Protein AF-A0A9D7RFC7-F1 (afdb_monomer_lite)

Sequence (145 aa):
MIRSALTAFEGEVDFHYKKGAYKTPEAFMQLVIKRFERTCCVIINNDTIRLINPRVVLGHETTVVAELAKVPQTIKSYYIRNAFFEDMPSNQCELILTAKGLPQKQFILNNTNNQEVRLRVKMQNGLKKRAVLLLSKTFCGEQFL

Foldseek 3Di:
DEKDFPVLLVVLLCVVCNPPNDDDPVSSFVSLVVLQQVFKWKAFPNRTWDFPDWGWDDDRMIDTDTDTPPDDQDTFKIKIAGCSNQVQPPKWWWKWKDKVPDDIDIDTQYVVNNRMDIDGDDDPDDDRIDIDIDTYDICRDPPPD

Radius of gyr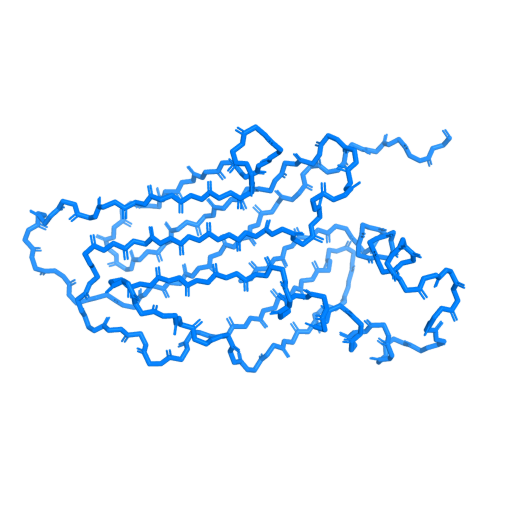ation: 15.89 Å; chains: 1; bounding box: 42×27×44 Å

pLDDT: mean 81.98, std 19.22, range [33.56, 98.0]

Secondary structure (DSSP, 8-state):
-EEEEHHHHHHHHHHHH-TTS-SSHHHHHHHHHHHHHHHEEEEETTEEPPEEEEEEE-SSEEEEEEEETT--SS--EEEEEE-TTTTSTT--EEEEEEETTS--EEEEESGGGTTEEEEE---SS-----EEEEEEEE---S---

Structure (mmCIF, N/CA/C/O backbone):
data_AF-A0A9D7RFC7-F1
#
_entry.id   AF-A0A9D7RFC7-F1
#
loop_
_atom_site.group_PDB
_atom_site.id
_atom_site.type_symbol
_atom_site.label_atom_id
_atom_site.label_alt_id
_atom_site.label_comp_id
_atom_site.label_asym_id
_atom_site.label_entity_id
_atom_site.label_seq_id
_atom_site.pdbx_PDB_ins_code
_atom_site.Cartn_x
_atom_site.Cartn_y
_atom_site.Cartn_z
_atom_site.occupancy
_atom_site.B_iso_or_equiv
_atom_site.auth_seq_id
_atom_site.auth_comp_id
_atom_site.auth_asym_id
_atom_site.auth_atom_id
_atom_site.pdbx_PDB_model_num
ATOM 1 N N . MET A 1 1 ? -5.939 3.220 -0.750 1.00 82.50 1 MET A N 1
ATOM 2 C CA . MET A 1 1 ? -5.333 3.979 -1.874 1.00 82.50 1 MET A CA 1
ATOM 3 C C . MET A 1 1 ? -3.904 4.330 -1.490 1.00 82.50 1 MET A C 1
ATOM 5 O O . MET A 1 1 ? -3.737 4.498 -0.299 1.00 82.50 1 MET A O 1
ATOM 9 N N . ILE A 1 2 ? -2.939 4.402 -2.413 1.00 88.88 2 ILE A N 1
ATOM 10 C CA . ILE A 1 2 ? -1.595 5.013 -2.286 1.00 88.88 2 ILE A CA 1
ATOM 11 C C . ILE A 1 2 ? -1.443 5.978 -3.462 1.00 88.88 2 ILE A C 1
ATOM 13 O O . ILE A 1 2 ? -1.889 5.633 -4.555 1.00 88.88 2 ILE A O 1
ATOM 17 N N . ARG A 1 3 ? -0.844 7.158 -3.259 1.00 90.94 3 ARG A N 1
ATOM 18 C CA . ARG A 1 3 ? -0.673 8.198 -4.293 1.00 90.94 3 ARG A CA 1
ATOM 19 C C . ARG A 1 3 ? 0.725 8.798 -4.239 1.00 90.94 3 ARG A C 1
ATOM 21 O O . ARG A 1 3 ? 1.169 9.156 -3.147 1.00 90.94 3 ARG A O 1
ATOM 28 N N . SER A 1 4 ? 1.371 8.930 -5.394 1.00 90.94 4 SER A N 1
ATOM 29 C CA . SER A 1 4 ? 2.670 9.595 -5.557 1.00 90.94 4 SER A CA 1
ATOM 30 C C . SER A 1 4 ? 2.916 9.958 -7.029 1.00 90.94 4 SER A C 1
ATOM 32 O O . SER A 1 4 ? 2.120 9.598 -7.898 1.00 90.94 4 SER A O 1
ATOM 34 N N . ALA A 1 5 ? 4.018 10.646 -7.324 1.00 92.12 5 ALA A N 1
ATOM 35 C CA . ALA A 1 5 ? 4.485 10.855 -8.694 1.00 92.12 5 ALA A CA 1
ATOM 36 C C . ALA A 1 5 ? 4.771 9.513 -9.393 1.00 92.12 5 ALA A C 1
ATOM 38 O O . ALA A 1 5 ? 5.205 8.557 -8.746 1.00 92.12 5 ALA A O 1
ATOM 39 N N . LEU A 1 6 ? 4.565 9.442 -10.714 1.00 93.12 6 LEU A N 1
ATOM 40 C CA . LEU A 1 6 ? 4.888 8.241 -11.501 1.00 93.12 6 LEU A CA 1
ATOM 41 C C . LEU A 1 6 ? 6.356 7.821 -11.324 1.00 93.12 6 LEU A C 1
ATOM 43 O O . LEU A 1 6 ? 6.625 6.651 -11.070 1.00 93.12 6 LEU A O 1
ATOM 47 N N . THR A 1 7 ? 7.276 8.787 -11.340 1.00 92.06 7 THR A N 1
ATOM 48 C CA . THR A 1 7 ? 8.722 8.568 -11.169 1.00 92.06 7 THR A CA 1
ATOM 49 C C . THR A 1 7 ? 9.083 7.911 -9.839 1.00 92.06 7 THR A C 1
ATOM 51 O O . THR A 1 7 ? 10.039 7.145 -9.773 1.00 92.06 7 THR A O 1
ATOM 54 N N . ALA A 1 8 ? 8.303 8.146 -8.779 1.00 92.00 8 ALA A N 1
ATOM 55 C CA . ALA A 1 8 ? 8.484 7.437 -7.519 1.00 92.00 8 ALA A CA 1
ATOM 56 C C . ALA A 1 8 ? 8.133 5.947 -7.687 1.00 92.00 8 ALA A C 1
ATOM 58 O O . ALA A 1 8 ? 8.913 5.074 -7.320 1.00 92.00 8 ALA A O 1
ATOM 59 N N . PHE A 1 9 ? 6.991 5.624 -8.299 1.00 93.69 9 PHE A N 1
ATOM 60 C CA . PHE A 1 9 ? 6.652 4.224 -8.575 1.00 93.69 9 PHE A CA 1
ATOM 61 C C . PHE A 1 9 ? 7.668 3.553 -9.510 1.00 93.69 9 PHE A C 1
ATOM 63 O O . PHE A 1 9 ? 8.012 2.396 -9.284 1.00 93.69 9 PHE A O 1
ATOM 70 N N . GLU A 1 10 ? 8.172 4.262 -10.521 1.00 93.69 10 GLU A N 1
ATOM 71 C CA . GLU A 1 10 ? 9.242 3.775 -11.403 1.00 93.69 10 GLU A CA 1
ATOM 72 C C . GLU A 1 10 ? 10.529 3.495 -10.626 1.00 93.69 10 GLU A C 1
ATOM 74 O O . GLU A 1 10 ? 11.066 2.397 -10.744 1.00 93.69 10 GLU A O 1
ATOM 79 N N . GLY A 1 11 ? 10.977 4.427 -9.780 1.00 92.88 11 GLY A N 1
ATOM 80 C CA . GLY A 1 11 ? 12.168 4.254 -8.946 1.00 92.88 11 GLY A CA 1
ATOM 81 C C . GLY A 1 11 ? 12.054 3.075 -7.979 1.00 92.88 11 GLY A C 1
ATOM 82 O O . GLY A 1 11 ? 12.982 2.277 -7.872 1.00 92.88 11 GLY A O 1
ATOM 83 N N . GLU A 1 12 ? 10.897 2.910 -7.334 1.00 93.25 12 GLU A N 1
ATOM 84 C CA . GLU A 1 12 ? 10.610 1.767 -6.457 1.00 93.25 12 GLU A CA 1
ATOM 85 C C . GLU A 1 12 ? 10.650 0.438 -7.232 1.00 93.25 12 GLU A C 1
ATOM 87 O O . GLU A 1 12 ? 11.259 -0.545 -6.798 1.00 93.25 12 GLU A O 1
ATOM 92 N N . VAL A 1 13 ? 10.015 0.392 -8.408 1.00 95.56 13 VAL A N 1
ATOM 93 C CA . VAL A 1 13 ? 9.998 -0.810 -9.249 1.00 95.56 13 VAL A CA 1
ATOM 94 C C . VAL A 1 13 ? 11.399 -1.131 -9.770 1.00 95.56 13 VAL A C 1
ATOM 96 O O . VAL A 1 13 ? 11.819 -2.285 -9.693 1.00 95.56 13 VAL A O 1
ATOM 99 N N . ASP A 1 14 ? 12.145 -0.141 -10.251 1.00 94.88 14 ASP A N 1
ATOM 100 C CA . ASP A 1 14 ? 13.508 -0.322 -10.749 1.00 94.88 14 ASP A CA 1
ATOM 101 C C . ASP A 1 14 ? 14.464 -0.772 -9.638 1.00 94.88 14 ASP A C 1
ATOM 103 O O . ASP A 1 14 ? 15.320 -1.626 -9.882 1.00 94.88 14 ASP A O 1
ATOM 107 N N . PHE A 1 15 ? 14.293 -0.264 -8.414 1.00 94.00 15 PHE A N 1
ATOM 108 C CA . PHE A 1 15 ? 15.094 -0.665 -7.259 1.00 94.00 15 PHE A CA 1
ATOM 109 C C . PHE A 1 15 ? 14.862 -2.138 -6.887 1.00 94.00 15 PHE A C 1
ATOM 111 O O . PHE A 1 15 ? 15.821 -2.895 -6.723 1.00 94.00 15 PHE A O 1
ATOM 118 N N . HIS A 1 16 ? 13.606 -2.594 -6.827 1.00 94.81 16 HIS A N 1
ATOM 119 C CA . HIS A 1 16 ? 13.293 -3.965 -6.395 1.00 94.81 16 HIS A CA 1
ATOM 120 C C . HIS A 1 16 ? 13.312 -5.022 -7.499 1.00 94.81 16 HIS A C 1
ATOM 122 O O . HIS A 1 16 ? 13.539 -6.201 -7.214 1.00 94.81 16 HIS A O 1
ATOM 128 N N . TYR A 1 17 ? 13.044 -4.637 -8.745 1.00 95.06 17 TYR A N 1
ATOM 129 C CA . TYR A 1 17 ? 12.917 -5.570 -9.867 1.00 95.06 17 TYR A CA 1
ATOM 130 C C . TYR A 1 17 ? 14.023 -5.422 -10.915 1.00 95.06 17 TYR A C 1
ATOM 132 O O . TYR A 1 17 ? 14.101 -6.267 -11.807 1.00 95.06 17 TYR A O 1
ATOM 140 N N . LYS A 1 18 ? 14.937 -4.458 -10.729 1.00 92.12 18 LYS A N 1
ATOM 141 C CA . LYS A 1 18 ? 16.001 -4.026 -11.651 1.00 92.12 18 LYS A CA 1
ATOM 142 C C . LYS A 1 18 ? 15.470 -3.180 -12.806 1.00 92.12 18 LYS A C 1
ATOM 144 O O . LYS A 1 18 ? 14.403 -3.435 -13.361 1.00 92.12 18 LYS A O 1
ATOM 149 N N . LYS A 1 19 ? 16.284 -2.211 -13.224 1.00 88.81 19 LYS A N 1
ATOM 150 C CA . LYS A 1 19 ? 16.005 -1.360 -14.383 1.00 88.81 19 LYS A CA 1
ATOM 151 C C . LYS A 1 19 ? 15.737 -2.207 -15.633 1.00 88.81 19 LYS A C 1
ATOM 153 O O . LYS A 1 19 ? 16.520 -3.097 -15.965 1.00 88.81 19 LYS A O 1
ATOM 158 N N . GLY A 1 20 ? 14.633 -1.920 -16.323 1.00 89.44 20 GLY A N 1
ATOM 159 C CA . GLY A 1 20 ? 14.201 -2.657 -17.519 1.00 89.44 20 GLY A CA 1
ATOM 160 C C . GLY A 1 20 ? 13.367 -3.917 -17.247 1.00 89.44 20 GLY A C 1
ATOM 161 O O . GLY A 1 20 ? 13.110 -4.684 -18.175 1.00 89.44 20 GLY A O 1
ATOM 162 N N . ALA A 1 21 ? 12.913 -4.135 -16.006 1.00 91.94 21 ALA A N 1
ATOM 163 C CA . ALA A 1 21 ? 12.020 -5.240 -15.635 1.00 91.94 21 ALA A CA 1
ATOM 164 C C . ALA A 1 21 ? 10.628 -5.196 -16.291 1.00 91.94 21 ALA A C 1
ATOM 166 O O . ALA A 1 21 ? 9.902 -6.190 -16.270 1.00 91.94 21 ALA A O 1
ATOM 167 N N . TYR A 1 22 ? 10.251 -4.064 -16.880 1.00 95.75 22 TYR A N 1
ATOM 168 C CA . TYR A 1 22 ? 9.008 -3.879 -17.617 1.00 95.75 22 TYR A CA 1
ATOM 169 C C . TYR A 1 22 ? 9.288 -3.187 -18.954 1.00 95.75 22 TYR A C 1
ATOM 171 O O . TYR A 1 22 ? 10.226 -2.406 -19.090 1.00 95.75 22 TYR A O 1
ATOM 179 N N . LYS A 1 23 ? 8.469 -3.506 -19.959 1.00 94.44 23 LYS A N 1
ATOM 180 C CA . LYS A 1 23 ? 8.540 -2.919 -21.311 1.00 94.44 23 LYS A CA 1
ATOM 181 C C . LYS A 1 23 ? 7.232 -2.272 -21.751 1.00 94.44 23 LYS A C 1
ATOM 183 O O . LYS A 1 23 ? 7.210 -1.562 -22.749 1.00 94.44 23 LYS A O 1
ATOM 188 N N . THR A 1 24 ? 6.148 -2.545 -21.030 1.00 96.56 24 THR A N 1
ATOM 189 C CA . THR A 1 24 ? 4.822 -1.998 -21.302 1.00 96.56 24 THR A CA 1
ATOM 190 C C . THR A 1 24 ? 4.211 -1.458 -20.009 1.00 96.56 24 THR A C 1
ATOM 192 O O . THR A 1 24 ? 4.594 -1.913 -18.920 1.00 96.56 24 THR A O 1
ATOM 195 N N . PRO A 1 25 ? 3.252 -0.520 -20.100 1.00 95.56 25 PRO A N 1
ATOM 196 C CA . PRO A 1 25 ? 2.524 -0.016 -18.939 1.00 95.56 25 PRO A CA 1
ATOM 197 C C . PRO A 1 25 ? 1.852 -1.127 -18.122 1.00 95.56 25 PRO A C 1
ATOM 199 O O . PRO A 1 25 ? 1.853 -1.088 -16.896 1.00 95.56 25 PRO A O 1
ATOM 202 N N . GLU A 1 26 ? 1.325 -2.162 -18.774 1.00 97.12 26 GLU A N 1
ATOM 203 C CA . GLU A 1 26 ? 0.654 -3.284 -18.111 1.00 97.12 26 GLU A CA 1
ATOM 204 C C . GLU A 1 26 ? 1.632 -4.079 -17.249 1.00 97.12 26 GLU A C 1
ATOM 206 O O . GLU A 1 26 ? 1.325 -4.386 -16.097 1.00 97.12 26 GLU A O 1
ATOM 211 N N . ALA A 1 27 ? 2.831 -4.359 -17.769 1.00 97.31 27 ALA A N 1
ATOM 212 C CA . ALA A 1 27 ? 3.876 -5.042 -17.014 1.00 97.31 27 ALA A CA 1
ATOM 213 C C . ALA A 1 27 ? 4.308 -4.222 -15.786 1.00 97.31 27 ALA A C 1
ATOM 215 O O . ALA A 1 27 ? 4.448 -4.777 -14.695 1.00 97.31 27 ALA A O 1
ATOM 216 N N . PHE A 1 28 ? 4.445 -2.902 -15.9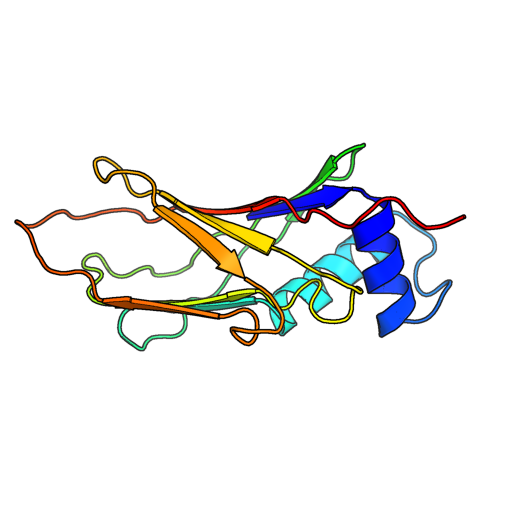38 1.00 97.44 28 PHE A N 1
ATOM 217 C CA . PHE A 1 28 ? 4.727 -1.993 -14.826 1.00 97.44 28 PHE A CA 1
ATOM 218 C C . PHE A 1 28 ? 3.631 -2.043 -13.753 1.00 97.44 28 PHE A C 1
ATOM 220 O O . PHE A 1 28 ? 3.924 -2.262 -12.576 1.00 97.44 28 PHE A O 1
ATOM 227 N N . MET A 1 29 ? 2.359 -1.932 -14.152 1.00 97.81 29 MET A N 1
ATOM 228 C CA . MET A 1 29 ? 1.224 -1.990 -13.225 1.00 97.81 29 MET A CA 1
ATOM 229 C C . MET A 1 29 ? 1.186 -3.305 -12.434 1.00 97.81 29 MET A C 1
ATOM 231 O O . MET A 1 29 ? 0.896 -3.288 -11.238 1.00 97.81 29 MET A O 1
ATOM 235 N N . GLN A 1 30 ? 1.530 -4.437 -13.057 1.00 97.88 30 GLN A N 1
ATOM 236 C CA . GLN A 1 30 ? 1.613 -5.727 -12.362 1.00 97.88 30 GLN A CA 1
ATOM 237 C C . GLN A 1 30 ? 2.730 -5.759 -11.309 1.00 97.88 30 GLN A C 1
ATOM 239 O O . GLN A 1 30 ? 2.529 -6.293 -10.218 1.00 97.88 30 GLN A O 1
ATOM 244 N N . LEU A 1 31 ? 3.894 -5.162 -11.587 1.00 98.00 31 LEU A N 1
ATOM 245 C CA . LEU A 1 31 ? 4.993 -5.065 -10.616 1.00 98.00 31 LEU A CA 1
ATOM 246 C C . LEU A 1 31 ? 4.638 -4.152 -9.437 1.00 98.00 31 LEU A C 1
ATOM 248 O O . LEU A 1 31 ? 4.930 -4.495 -8.287 1.00 98.00 31 LEU A O 1
ATOM 252 N N . VAL A 1 32 ? 3.950 -3.041 -9.712 1.00 97.31 32 VAL A N 1
ATOM 253 C CA . VAL A 1 32 ? 3.405 -2.143 -8.686 1.00 97.31 32 VAL A CA 1
ATOM 254 C C . VAL A 1 32 ? 2.405 -2.888 -7.800 1.00 97.31 32 VAL A C 1
ATOM 256 O O . VAL A 1 32 ? 2.553 -2.875 -6.580 1.00 97.31 32 VAL A O 1
ATOM 259 N N . ILE A 1 33 ? 1.431 -3.600 -8.378 1.00 97.38 33 ILE A N 1
ATOM 260 C CA . ILE A 1 33 ? 0.458 -4.400 -7.611 1.00 97.38 33 ILE A CA 1
ATOM 261 C C . ILE A 1 33 ? 1.173 -5.464 -6.772 1.00 97.38 33 ILE A C 1
ATOM 263 O O . ILE A 1 33 ? 0.917 -5.583 -5.575 1.00 97.38 33 ILE A O 1
ATOM 267 N N . LYS A 1 34 ? 2.132 -6.181 -7.362 1.00 97.38 34 LYS A N 1
ATOM 268 C CA . LYS A 1 34 ? 2.916 -7.207 -6.667 1.00 97.38 34 LYS A CA 1
ATOM 269 C C . LYS A 1 34 ? 3.692 -6.646 -5.474 1.00 97.38 34 LYS A C 1
ATOM 271 O O . LYS A 1 34 ? 3.770 -7.303 -4.437 1.00 97.38 34 LYS A O 1
ATOM 276 N N . ARG A 1 35 ? 4.290 -5.454 -5.599 1.00 95.62 35 ARG A N 1
ATOM 277 C CA . ARG A 1 35 ? 4.955 -4.774 -4.472 1.00 95.62 35 ARG A CA 1
ATOM 278 C C . ARG A 1 35 ? 3.923 -4.357 -3.426 1.00 95.62 35 ARG A C 1
ATOM 280 O O . ARG A 1 35 ? 4.115 -4.673 -2.259 1.00 95.62 35 ARG A O 1
ATOM 287 N N . PHE A 1 36 ? 2.813 -3.749 -3.845 1.00 95.56 36 PHE A N 1
ATOM 288 C CA . PHE A 1 36 ? 1.718 -3.310 -2.975 1.00 95.56 36 PHE A CA 1
ATOM 289 C C . PHE A 1 36 ? 1.182 -4.430 -2.085 1.00 95.56 36 PHE A C 1
ATOM 291 O O . PHE A 1 36 ? 1.098 -4.262 -0.871 1.00 95.56 36 PHE A O 1
ATOM 298 N N . GLU A 1 37 ? 0.895 -5.596 -2.656 1.00 94.44 37 GLU A N 1
ATOM 299 C CA . GLU A 1 37 ? 0.399 -6.751 -1.902 1.00 94.44 37 GLU A CA 1
ATOM 300 C C . GLU A 1 37 ? 1.417 -7.303 -0.893 1.00 94.44 37 GLU A C 1
ATOM 302 O O . GLU A 1 37 ? 1.029 -7.910 0.103 1.00 94.44 37 GLU A O 1
ATOM 307 N N . ARG A 1 38 ? 2.720 -7.094 -1.127 1.00 95.38 38 ARG A N 1
ATOM 308 C CA . ARG A 1 38 ? 3.798 -7.547 -0.234 1.00 95.38 38 ARG A CA 1
ATOM 309 C C . ARG A 1 38 ? 4.112 -6.561 0.888 1.00 95.38 38 ARG A C 1
ATOM 311 O O . ARG A 1 38 ? 4.598 -6.983 1.933 1.00 95.38 38 ARG A O 1
ATOM 318 N N . THR A 1 39 ? 3.882 -5.269 0.670 1.00 94.56 39 THR A N 1
ATOM 319 C CA . THR A 1 39 ? 4.320 -4.199 1.584 1.00 94.56 39 THR A CA 1
ATOM 320 C C . THR A 1 39 ? 3.189 -3.554 2.371 1.00 94.56 39 THR A C 1
ATOM 322 O O . THR A 1 39 ? 3.442 -2.897 3.384 1.00 94.56 39 THR A O 1
ATOM 325 N N . CYS A 1 40 ? 1.944 -3.730 1.932 1.00 93.62 40 CYS A N 1
ATOM 326 C CA . CYS A 1 40 ? 0.778 -3.174 2.601 1.00 93.62 40 CYS A CA 1
ATOM 327 C C . CYS A 1 40 ? 0.076 -4.237 3.436 1.00 93.62 40 CYS A C 1
ATOM 329 O O . CYS A 1 40 ? -0.349 -5.274 2.933 1.00 93.62 40 CYS A O 1
ATOM 331 N N . CYS A 1 41 ? -0.098 -3.943 4.720 1.00 94.19 41 CYS A N 1
ATOM 332 C CA . CYS A 1 41 ? -0.795 -4.816 5.649 1.00 94.19 41 CYS A CA 1
ATOM 333 C C . CYS A 1 41 ? -1.838 -4.020 6.425 1.00 94.19 41 CYS A C 1
ATOM 335 O O . CYS A 1 41 ? -1.567 -2.932 6.936 1.00 94.19 41 CYS A O 1
ATOM 337 N N . VAL A 1 42 ? -3.040 -4.583 6.525 1.00 91.88 42 VAL A N 1
ATOM 338 C CA . VAL A 1 42 ? -4.132 -4.032 7.321 1.00 91.88 42 VAL A CA 1
ATOM 339 C C . VAL A 1 42 ? -4.637 -5.132 8.236 1.00 91.88 42 VAL A C 1
ATOM 341 O O . VAL A 1 42 ? -5.070 -6.183 7.777 1.00 91.88 42 VAL A O 1
ATOM 344 N N . ILE A 1 43 ? -4.602 -4.875 9.536 1.00 93.44 43 ILE A N 1
ATOM 345 C CA . ILE A 1 43 ? -5.144 -5.754 10.564 1.00 93.44 43 ILE A CA 1
ATOM 346 C C . ILE A 1 43 ? -6.207 -4.965 11.321 1.00 93.44 43 ILE A C 1
ATOM 348 O O . ILE A 1 43 ? -5.958 -3.859 11.808 1.00 93.44 43 ILE A O 1
ATOM 352 N N . ILE A 1 44 ? -7.405 -5.528 11.423 1.00 89.25 44 ILE A N 1
ATOM 353 C CA . ILE A 1 44 ? -8.530 -4.933 12.145 1.00 89.25 44 ILE A CA 1
ATOM 354 C C . ILE A 1 44 ? -8.995 -5.942 13.182 1.00 89.25 44 ILE A C 1
ATOM 356 O O . ILE A 1 44 ? -9.277 -7.082 12.842 1.00 89.25 44 ILE A O 1
ATOM 360 N N . ASN A 1 45 ? -9.089 -5.532 14.449 1.00 90.06 45 ASN A N 1
ATOM 361 C CA . ASN A 1 45 ? -9.456 -6.425 15.559 1.00 90.06 45 ASN A CA 1
ATOM 362 C C . ASN A 1 45 ? -8.603 -7.704 15.651 1.00 90.06 45 ASN A C 1
ATOM 364 O O . ASN A 1 45 ? -9.103 -8.736 16.080 1.00 90.06 45 ASN A O 1
ATOM 368 N N . ASN A 1 46 ? -7.324 -7.618 15.281 1.00 92.44 46 ASN A N 1
ATOM 369 C CA . ASN A 1 46 ? -6.373 -8.735 15.208 1.00 92.44 46 ASN A CA 1
ATOM 370 C C . ASN A 1 46 ? -6.592 -9.707 14.031 1.00 92.44 46 ASN A C 1
ATOM 372 O O . ASN A 1 46 ? -5.803 -10.635 13.886 1.00 92.44 46 ASN A O 1
ATOM 376 N N . ASP A 1 47 ? -7.564 -9.450 13.152 1.00 93.31 47 ASP A N 1
ATOM 377 C CA . ASP A 1 47 ? -7.745 -10.196 11.907 1.00 93.31 47 ASP A CA 1
ATOM 378 C C . ASP A 1 47 ? -7.060 -9.479 10.739 1.00 93.31 47 ASP A C 1
ATOM 380 O O . ASP A 1 47 ? -7.256 -8.277 10.525 1.00 93.31 47 ASP A O 1
ATOM 384 N N . THR A 1 48 ? -6.279 -10.216 9.948 1.00 94.44 48 THR A N 1
ATOM 385 C CA . THR A 1 48 ? -5.686 -9.692 8.711 1.00 94.44 48 THR A CA 1
ATOM 386 C C . THR A 1 48 ? -6.771 -9.473 7.662 1.00 94.44 48 THR A C 1
ATOM 388 O O . THR A 1 48 ? -7.443 -10.407 7.219 1.00 94.44 48 THR A O 1
ATOM 391 N N . ILE A 1 49 ? -6.919 -8.227 7.228 1.00 91.12 49 ILE A N 1
ATOM 392 C CA . ILE A 1 49 ? -7.896 -7.817 6.228 1.00 91.12 49 ILE A CA 1
ATOM 393 C C . ILE A 1 49 ? -7.257 -7.894 4.849 1.00 91.12 49 ILE A C 1
ATOM 395 O O . ILE A 1 49 ? -6.265 -7.225 4.562 1.00 91.12 49 ILE A O 1
ATOM 399 N N . ARG A 1 50 ? -7.845 -8.711 3.971 1.00 92.56 50 ARG A N 1
ATOM 400 C CA . ARG A 1 50 ? -7.357 -8.854 2.597 1.00 92.56 50 ARG A CA 1
ATOM 401 C C . ARG A 1 50 ? -7.630 -7.580 1.803 1.00 92.56 50 ARG A C 1
ATOM 403 O O . ARG A 1 50 ? -8.760 -7.092 1.785 1.00 92.56 50 ARG A O 1
ATOM 410 N N . LEU A 1 51 ? -6.600 -7.108 1.110 1.00 90.31 51 LEU A N 1
ATOM 411 C CA . LEU A 1 51 ? -6.702 -6.102 0.060 1.00 90.31 51 LEU A CA 1
ATOM 412 C C . LEU A 1 51 ? -7.108 -6.828 -1.228 1.00 90.31 51 LEU A C 1
ATOM 414 O O . LEU A 1 51 ? -6.412 -7.744 -1.658 1.00 90.31 51 LEU A O 1
ATOM 418 N N . ILE A 1 52 ? -8.263 -6.489 -1.795 1.00 92.25 52 ILE A N 1
ATOM 419 C CA . ILE A 1 52 ? -8.807 -7.126 -3.002 1.00 92.25 52 ILE A CA 1
ATOM 420 C C . ILE A 1 52 ? -8.978 -6.105 -4.122 1.00 92.25 52 ILE A C 1
ATOM 422 O O . ILE A 1 52 ? -9.062 -4.901 -3.871 1.00 92.25 52 ILE A O 1
ATOM 426 N N . ASN A 1 53 ? -9.042 -6.605 -5.355 1.00 94.56 53 ASN A N 1
ATOM 427 C CA . ASN A 1 53 ? -9.195 -5.802 -6.568 1.00 94.56 53 ASN A CA 1
ATOM 428 C C . ASN A 1 53 ? -8.170 -4.650 -6.666 1.00 94.56 53 ASN A C 1
ATOM 430 O O . ASN A 1 53 ? -8.572 -3.507 -6.916 1.00 94.56 53 ASN A O 1
ATOM 434 N N . PRO A 1 54 ? -6.863 -4.900 -6.430 1.00 94.38 54 PRO A N 1
ATOM 435 C CA . PRO A 1 54 ? -5.867 -3.856 -6.578 1.00 94.38 54 PRO A CA 1
ATOM 436 C C . PRO A 1 54 ? -5.828 -3.382 -8.034 1.00 94.38 54 PRO A C 1
ATOM 438 O O . PRO A 1 54 ? -5.793 -4.181 -8.968 1.00 94.38 54 PRO A O 1
ATOM 441 N N . ARG A 1 55 ? -5.832 -2.067 -8.227 1.00 95.25 55 ARG A N 1
ATOM 442 C CA . ARG A 1 55 ? -5.728 -1.429 -9.540 1.00 95.25 55 ARG A CA 1
ATOM 443 C C . ARG A 1 55 ? -4.779 -0.248 -9.481 1.00 95.25 55 ARG A C 1
ATOM 445 O O . ARG A 1 55 ? -4.763 0.485 -8.490 1.00 95.25 55 ARG A O 1
ATOM 452 N N . VAL A 1 56 ? -4.037 -0.053 -10.562 1.00 96.31 56 VAL A N 1
ATOM 453 C CA . VAL A 1 56 ? -3.154 1.097 -10.747 1.00 96.31 56 VAL A CA 1
ATOM 454 C C . VAL A 1 56 ? -3.810 2.050 -11.735 1.00 96.31 56 VAL A C 1
ATOM 456 O O . VAL A 1 56 ? -4.312 1.627 -12.772 1.00 96.31 56 VAL A O 1
ATOM 459 N N . VAL A 1 57 ? -3.830 3.333 -11.398 1.00 95.06 57 VAL A N 1
ATOM 460 C CA . VAL A 1 57 ? -4.244 4.415 -12.289 1.00 95.06 57 VAL A CA 1
ATOM 461 C C . VAL A 1 57 ? -3.001 5.245 -12.566 1.00 95.06 57 VAL A C 1
ATOM 463 O O . VAL A 1 57 ? -2.479 5.887 -11.654 1.00 95.06 57 VAL A O 1
ATOM 46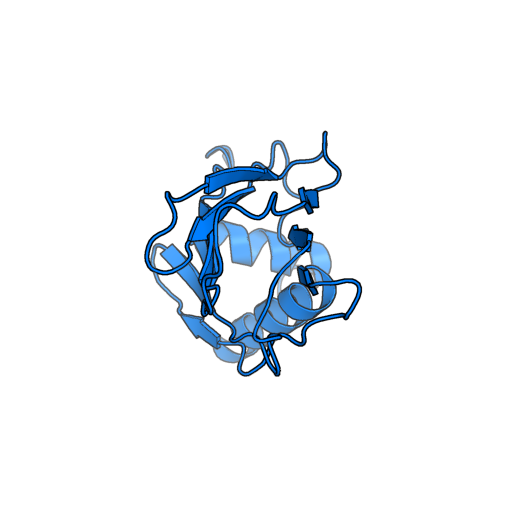6 N N . LEU A 1 58 ? -2.505 5.169 -13.800 1.00 93.69 58 LEU A N 1
ATOM 467 C CA . LEU A 1 58 ? -1.339 5.921 -14.256 1.00 93.69 58 LEU A CA 1
ATOM 468 C C . LEU A 1 58 ? -1.732 7.364 -14.602 1.00 93.69 58 LEU A C 1
ATOM 470 O O . LEU A 1 58 ? -2.834 7.621 -15.087 1.00 93.69 58 LEU A O 1
ATOM 474 N N . GLY A 1 59 ? -0.814 8.296 -14.369 1.00 89.56 59 GLY A N 1
ATOM 475 C CA . GLY A 1 59 ? -0.970 9.725 -14.641 1.00 89.56 59 GLY A CA 1
ATOM 476 C C . GLY A 1 59 ? 0.203 10.517 -14.060 1.00 89.56 59 GLY A C 1
ATOM 477 O O . GLY A 1 59 ? 1.121 9.920 -13.497 1.00 89.56 59 GLY A O 1
ATOM 478 N N . HIS A 1 60 ? 0.157 11.855 -14.151 1.00 81.94 60 HIS A N 1
ATOM 479 C CA . HIS A 1 60 ? 1.132 12.735 -13.474 1.00 81.94 60 HIS A CA 1
ATOM 480 C C . HIS A 1 60 ? 1.254 12.377 -11.986 1.00 81.94 60 HIS A C 1
ATOM 482 O O . HIS A 1 60 ? 2.350 12.272 -11.440 1.00 81.94 60 HIS A O 1
ATOM 488 N N . GLU A 1 61 ? 0.110 12.098 -11.365 1.00 87.19 61 GLU A N 1
ATOM 489 C CA . GLU A 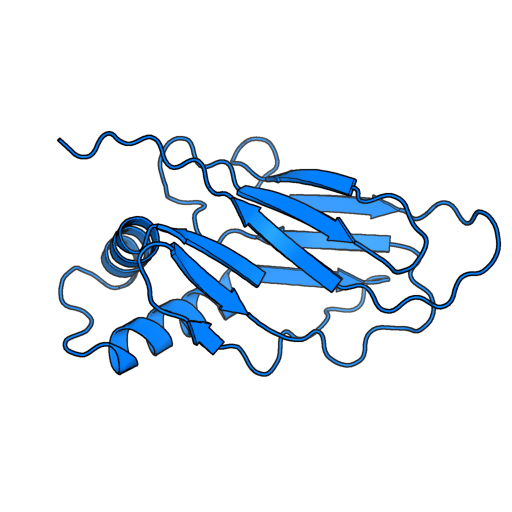1 61 ? 0.030 11.414 -10.087 1.00 87.19 61 GLU A CA 1
ATOM 490 C C . GLU A 1 61 ? -0.481 9.988 -10.323 1.00 87.19 61 GLU A C 1
ATOM 492 O O . GLU A 1 61 ? -1.585 9.779 -10.832 1.00 87.19 61 GLU A O 1
ATOM 497 N N . THR A 1 62 ? 0.334 9.002 -9.961 1.00 91.50 62 THR A N 1
ATOM 498 C CA . THR A 1 62 ? -0.009 7.585 -10.049 1.00 91.50 62 THR A CA 1
ATOM 499 C C . THR A 1 62 ? -0.643 7.123 -8.747 1.00 91.50 62 THR A C 1
ATOM 501 O O . THR A 1 62 ? -0.229 7.496 -7.646 1.00 91.50 62 THR A O 1
ATOM 504 N N . THR A 1 63 ? -1.680 6.302 -8.876 1.00 93.31 63 THR A N 1
ATOM 505 C CA . THR A 1 63 ? -2.471 5.828 -7.746 1.00 93.31 63 THR A CA 1
ATOM 506 C C . THR A 1 63 ? -2.595 4.313 -7.748 1.00 93.31 63 THR A C 1
ATOM 508 O O . THR A 1 63 ? -2.968 3.729 -8.759 1.00 93.31 63 THR A O 1
ATOM 511 N N . VAL A 1 64 ? -2.436 3.684 -6.582 1.00 94.00 64 VAL A N 1
ATOM 512 C CA . VAL A 1 64 ? -2.864 2.297 -6.334 1.00 94.00 64 VAL A CA 1
ATOM 513 C C . VAL A 1 64 ? -4.123 2.300 -5.473 1.00 94.00 64 VAL A C 1
ATOM 515 O O . VAL A 1 64 ? -4.143 2.902 -4.401 1.00 94.00 64 VAL A O 1
ATOM 518 N N . VAL A 1 65 ? -5.193 1.634 -5.902 1.00 91.75 65 VAL A N 1
ATOM 519 C CA . VAL A 1 65 ? -6.443 1.489 -5.135 1.00 91.75 65 VAL A CA 1
ATOM 520 C C . VAL A 1 65 ? -6.715 0.013 -4.901 1.00 91.75 65 VAL A C 1
ATOM 522 O O . VAL A 1 65 ? -6.584 -0.770 -5.828 1.00 91.75 65 VAL A O 1
ATOM 525 N N . ALA A 1 66 ? -7.138 -0.348 -3.693 1.00 92.12 66 ALA A N 1
ATOM 526 C CA . ALA A 1 66 ? -7.647 -1.673 -3.367 1.00 92.12 66 ALA A CA 1
ATOM 527 C C . ALA A 1 66 ? -8.802 -1.543 -2.369 1.00 92.12 66 ALA A C 1
ATOM 529 O O . ALA A 1 66 ? -8.907 -0.542 -1.649 1.00 92.12 66 ALA A O 1
ATOM 530 N N . GLU A 1 67 ? -9.650 -2.560 -2.326 1.00 88.94 67 GLU A N 1
ATOM 531 C CA . GLU A 1 67 ? -10.781 -2.665 -1.410 1.00 88.94 67 GLU A CA 1
ATOM 532 C C . GLU A 1 67 ? -10.426 -3.568 -0.227 1.00 88.94 67 GLU A C 1
ATOM 534 O O . GLU A 1 67 ? -9.620 -4.488 -0.342 1.00 88.94 67 GLU A O 1
ATOM 539 N N . LEU A 1 68 ? -11.042 -3.321 0.928 1.00 88.38 68 LEU A N 1
ATOM 540 C CA . LEU A 1 68 ? -10.876 -4.161 2.111 1.00 88.38 68 LEU A CA 1
ATOM 541 C C . LEU A 1 68 ? -11.967 -5.236 2.136 1.00 88.38 68 LEU A C 1
ATOM 543 O O . LEU A 1 68 ? -13.155 -4.921 2.228 1.00 88.38 68 LEU A O 1
ATOM 547 N N . ALA A 1 69 ? -11.578 -6.507 2.089 1.00 87.12 69 ALA A N 1
ATOM 548 C CA . ALA A 1 69 ? -12.519 -7.620 2.139 1.00 87.12 69 ALA A CA 1
ATOM 549 C C . ALA A 1 69 ? -12.939 -7.949 3.578 1.00 87.12 69 ALA A C 1
ATOM 551 O O . ALA A 1 69 ? -12.105 -8.005 4.476 1.00 87.12 69 ALA A O 1
ATOM 552 N N . LYS A 1 70 ? -14.226 -8.267 3.781 1.00 87.88 70 LYS A N 1
ATOM 553 C CA . LYS A 1 70 ? -14.765 -8.792 5.054 1.00 87.88 70 LYS A CA 1
ATOM 554 C C . LYS A 1 70 ? -14.454 -7.917 6.284 1.00 87.88 70 LYS A C 1
ATOM 556 O O . LYS A 1 70 ? -14.210 -8.434 7.369 1.00 87.88 70 LYS A O 1
ATOM 561 N N . VAL A 1 71 ? -14.490 -6.590 6.130 1.00 84.94 71 VAL A N 1
ATOM 562 C CA . VAL A 1 71 ? -14.297 -5.655 7.253 1.00 84.94 71 VAL A CA 1
ATOM 563 C C . VAL A 1 71 ? -15.363 -5.901 8.335 1.00 84.94 71 VAL A C 1
ATOM 565 O O . VAL A 1 71 ? -16.556 -5.908 8.009 1.00 84.94 71 VAL A O 1
ATOM 568 N N . PRO A 1 72 ? -14.979 -6.083 9.612 1.00 84.00 72 PRO A N 1
ATOM 569 C CA . PRO A 1 72 ? -15.936 -6.322 10.686 1.00 84.00 72 PRO A CA 1
ATOM 570 C C . PRO A 1 72 ? -16.838 -5.103 10.915 1.00 84.00 72 PRO A C 1
ATOM 572 O O . PRO A 1 72 ? -16.420 -3.956 10.768 1.00 84.00 72 PRO A O 1
ATOM 575 N N . GLN A 1 73 ? -18.085 -5.342 11.334 1.00 80.94 73 GLN A N 1
ATOM 576 C CA . GLN A 1 73 ? -19.059 -4.265 11.579 1.00 80.94 73 GLN A CA 1
ATOM 577 C C . GLN A 1 73 ? -18.649 -3.323 12.721 1.00 80.94 73 GLN A C 1
ATOM 579 O O . GLN A 1 73 ? -19.039 -2.153 12.738 1.00 80.94 73 GLN A O 1
ATOM 584 N N . THR A 1 74 ? -17.881 -3.838 13.681 1.00 81.62 74 THR A N 1
ATOM 585 C CA . THR A 1 74 ? -17.363 -3.092 14.827 1.00 81.62 74 THR A CA 1
ATOM 586 C C . THR A 1 74 ? -15.850 -3.120 14.783 1.00 81.62 74 THR A C 1
ATOM 588 O O . THR A 1 74 ? -15.263 -4.196 14.747 1.00 81.62 74 THR A O 1
ATOM 591 N N . ILE A 1 75 ? -15.219 -1.949 14.840 1.00 82.00 75 ILE A N 1
ATOM 592 C CA . ILE A 1 75 ? -13.764 -1.823 14.817 1.00 82.00 75 ILE A CA 1
ATOM 593 C C . ILE A 1 75 ? -13.284 -1.283 16.163 1.00 82.00 75 ILE A C 1
ATOM 595 O O . ILE A 1 75 ? -13.622 -0.168 16.554 1.00 82.00 75 ILE A O 1
ATOM 599 N N . LYS A 1 76 ? -12.504 -2.098 16.872 1.00 85.00 76 LYS A N 1
ATOM 600 C CA . LYS A 1 76 ? -11.901 -1.822 18.182 1.00 85.00 76 LYS A CA 1
ATOM 601 C C . LYS A 1 76 ? -10.429 -1.442 18.051 1.00 85.00 76 LYS A C 1
ATOM 603 O O . LYS A 1 76 ? -9.924 -0.655 18.849 1.00 85.00 76 LYS A O 1
ATOM 608 N N . SER A 1 77 ? -9.739 -1.977 17.048 1.00 86.69 77 SER A N 1
ATOM 609 C CA . SER A 1 77 ? -8.335 -1.674 16.781 1.00 86.69 77 SER A CA 1
ATOM 610 C C . SER A 1 77 ? -8.025 -1.662 15.289 1.00 86.69 77 SER A C 1
ATOM 612 O O . SER A 1 77 ? -8.651 -2.377 14.508 1.00 86.69 77 SER A O 1
ATOM 614 N N . TYR A 1 78 ? -7.028 -0.857 14.929 1.00 86.31 78 TYR A N 1
ATOM 615 C CA . TYR A 1 78 ? -6.368 -0.877 13.631 1.00 86.31 78 TYR A CA 1
ATOM 616 C C . TYR A 1 78 ? -4.873 -1.086 13.841 1.00 86.31 78 TYR A C 1
ATOM 618 O O . TYR A 1 78 ? -4.263 -0.439 14.694 1.00 86.31 78 TYR A O 1
ATOM 626 N N . TYR A 1 79 ? -4.283 -1.936 13.019 1.00 92.56 79 TYR A N 1
ATOM 627 C CA . TYR A 1 79 ? -2.867 -1.911 12.703 1.00 92.56 79 TYR A CA 1
ATOM 628 C C . TYR A 1 79 ? -2.761 -1.754 11.190 1.00 92.56 79 TYR A C 1
ATOM 630 O O . TYR A 1 79 ? -3.396 -2.493 10.437 1.00 92.56 79 TYR A O 1
ATOM 638 N N . ILE A 1 80 ? -2.018 -0.748 10.748 1.00 92.44 80 ILE A N 1
ATOM 639 C CA . ILE A 1 80 ? -1.791 -0.477 9.332 1.00 92.44 80 ILE A CA 1
ATOM 640 C C . ILE A 1 80 ? -0.295 -0.316 9.142 1.00 92.44 80 ILE A C 1
ATOM 642 O O . ILE A 1 80 ? 0.328 0.477 9.847 1.00 92.44 80 ILE A O 1
ATOM 646 N N . ARG A 1 81 ? 0.249 -1.042 8.171 1.00 93.75 81 ARG A N 1
ATOM 647 C CA . ARG A 1 81 ? 1.607 -0.866 7.669 1.00 93.75 81 ARG A CA 1
ATOM 648 C C . ARG A 1 81 ? 1.540 -0.558 6.183 1.00 93.75 81 ARG A C 1
ATOM 650 O O . ARG A 1 81 ? 0.846 -1.260 5.445 1.00 93.75 81 ARG A O 1
ATOM 657 N N . ASN A 1 82 ? 2.258 0.472 5.753 1.00 92.69 82 ASN A N 1
ATOM 658 C CA . ASN A 1 82 ? 2.474 0.749 4.338 1.00 92.69 82 ASN A CA 1
ATOM 659 C C . ASN A 1 82 ? 3.958 0.983 4.092 1.00 92.69 82 ASN A C 1
ATOM 661 O O . ASN A 1 82 ? 4.445 2.100 4.211 1.00 92.69 82 ASN A O 1
ATOM 665 N N . ALA A 1 83 ? 4.641 -0.083 3.707 1.00 93.19 83 ALA A N 1
ATOM 666 C CA . ALA A 1 83 ? 6.060 -0.068 3.407 1.00 93.19 83 ALA A CA 1
ATOM 667 C C . ALA A 1 83 ? 6.354 0.070 1.903 1.00 93.19 83 ALA A C 1
ATOM 669 O O . ALA A 1 83 ? 7.411 -0.338 1.441 1.00 93.19 83 ALA A O 1
ATOM 670 N N . PHE A 1 84 ? 5.409 0.589 1.105 1.00 94.19 84 PHE A N 1
ATOM 671 C CA . PHE A 1 84 ? 5.565 0.617 -0.351 1.00 94.19 84 PHE A CA 1
ATOM 672 C C . PHE A 1 84 ? 6.779 1.417 -0.820 1.00 94.19 84 PHE A C 1
ATOM 674 O O . PHE A 1 84 ? 7.342 1.045 -1.829 1.00 94.19 84 PHE A O 1
ATOM 681 N N . PHE A 1 85 ? 7.157 2.480 -0.108 1.00 92.44 85 PHE A N 1
ATOM 682 C CA . PHE A 1 85 ? 8.309 3.332 -0.423 1.00 92.44 85 PHE A CA 1
ATOM 683 C C . PHE A 1 85 ? 9.340 3.324 0.721 1.00 92.44 85 PHE A C 1
ATOM 685 O O . PHE A 1 85 ? 9.982 4.340 0.980 1.00 92.44 85 PHE A O 1
ATOM 692 N N . GLU A 1 86 ? 9.442 2.224 1.481 1.00 91.94 86 GLU A N 1
ATOM 693 C CA . GLU A 1 86 ? 10.303 2.161 2.679 1.00 91.94 86 GLU A CA 1
ATOM 694 C C . GLU A 1 86 ? 11.791 2.373 2.355 1.00 91.94 86 GLU A C 1
ATOM 696 O O . GLU A 1 86 ? 12.525 2.957 3.154 1.00 91.94 86 GLU A O 1
ATOM 701 N N . ASP A 1 87 ? 12.201 1.964 1.154 1.00 90.50 87 ASP A N 1
ATOM 702 C CA . ASP A 1 87 ? 13.575 2.038 0.664 1.00 90.50 87 ASP A CA 1
ATOM 703 C C . ASP A 1 87 ? 13.924 3.405 0.046 1.00 90.50 87 ASP A C 1
ATOM 705 O O . ASP A 1 87 ? 15.094 3.699 -0.210 1.00 90.50 87 ASP A O 1
ATOM 709 N N . MET A 1 88 ? 12.938 4.289 -0.152 1.00 87.62 88 MET A N 1
ATOM 710 C CA . MET A 1 88 ? 13.209 5.643 -0.631 1.00 87.62 88 MET A CA 1
ATOM 711 C C . MET A 1 88 ? 13.857 6.507 0.460 1.00 87.62 88 MET A C 1
ATOM 713 O O . MET A 1 88 ? 13.356 6.555 1.596 1.00 87.62 88 MET A O 1
ATOM 717 N N . PRO A 1 89 ? 14.926 7.258 0.127 1.00 83.62 89 PRO A N 1
ATOM 718 C CA . PRO A 1 89 ? 15.526 8.215 1.045 1.00 83.62 89 PRO A CA 1
ATOM 719 C C . PRO A 1 89 ? 14.501 9.231 1.551 1.00 83.62 89 PRO A C 1
ATOM 721 O O . PRO A 1 89 ? 13.709 9.773 0.782 1.00 83.62 89 PRO A O 1
ATOM 724 N N . SER A 1 90 ? 14.532 9.505 2.857 1.00 84.69 90 SER A N 1
ATOM 725 C CA . SER A 1 90 ? 13.653 10.490 3.505 1.00 84.69 90 SER A CA 1
ATOM 726 C C . SER A 1 90 ? 12.155 10.259 3.260 1.00 84.69 90 SER A C 1
ATOM 728 O O . SER A 1 90 ? 11.379 11.215 3.264 1.00 84.69 90 SER A O 1
ATOM 730 N N . ASN A 1 91 ? 11.735 9.004 3.058 1.00 84.50 91 ASN A N 1
ATOM 731 C CA . ASN A 1 91 ? 10.335 8.693 2.806 1.00 84.50 91 ASN A CA 1
ATOM 732 C C . ASN A 1 91 ? 9.426 9.178 3.953 1.00 84.50 91 ASN A C 1
ATOM 734 O O . ASN A 1 91 ? 9.723 9.037 5.144 1.00 84.50 91 ASN A O 1
ATOM 738 N N . GLN A 1 92 ? 8.300 9.769 3.567 1.00 86.88 92 GLN A N 1
ATOM 739 C CA . GLN A 1 92 ? 7.219 10.153 4.464 1.00 86.88 92 GLN A CA 1
ATOM 740 C C . GLN A 1 92 ? 5.909 9.835 3.765 1.00 86.88 92 GLN A C 1
ATOM 742 O O . GLN A 1 92 ? 5.533 10.532 2.828 1.00 86.88 92 GLN A O 1
ATOM 747 N N . CYS A 1 93 ? 5.227 8.779 4.193 1.00 87.31 93 CYS A N 1
ATOM 748 C CA . CYS A 1 93 ? 3.920 8.409 3.675 1.00 87.31 93 CYS A CA 1
ATOM 749 C C . CYS A 1 93 ? 2.833 8.919 4.616 1.00 87.31 93 CYS A C 1
ATOM 751 O O . CYS A 1 93 ? 2.650 8.421 5.725 1.00 87.31 93 CYS A O 1
ATOM 753 N N . GLU A 1 94 ? 2.048 9.877 4.153 1.00 87.69 94 GLU A N 1
ATOM 754 C CA . GLU A 1 94 ? 0.874 10.325 4.879 1.00 87.69 94 GLU A CA 1
ATOM 755 C C . GLU A 1 94 ? -0.264 9.282 4.769 1.00 87.69 94 GLU A C 1
ATOM 757 O O . GLU A 1 94 ? -0.702 8.855 3.697 1.00 87.69 94 GLU A O 1
ATOM 762 N N . LEU A 1 95 ? -0.727 8.818 5.928 1.00 86.81 95 LEU A N 1
ATOM 763 C CA . LEU A 1 95 ? -1.856 7.915 6.102 1.00 86.81 95 LEU A CA 1
ATOM 764 C C . LEU A 1 95 ? -3.058 8.713 6.600 1.00 86.81 95 LEU A C 1
ATOM 766 O O . LEU A 1 95 ? -3.046 9.243 7.710 1.00 86.81 95 LEU A O 1
ATOM 770 N N . ILE A 1 96 ? -4.131 8.706 5.819 1.00 85.12 96 ILE A N 1
ATOM 771 C CA . ILE A 1 96 ? -5.409 9.321 6.143 1.00 85.12 96 ILE A CA 1
ATOM 772 C C . ILE A 1 96 ? -6.456 8.238 6.441 1.00 85.12 96 ILE A C 1
ATOM 774 O O . ILE A 1 96 ? -6.806 7.377 5.628 1.00 85.12 96 ILE A O 1
ATOM 778 N N . LEU A 1 97 ? -7.018 8.305 7.641 1.00 81.56 97 LEU A N 1
ATOM 779 C CA . LEU A 1 97 ? -8.100 7.448 8.091 1.00 81.56 97 LEU A CA 1
ATOM 780 C C . LEU A 1 97 ? -9.407 8.222 8.135 1.00 81.56 97 LEU A C 1
ATOM 782 O O . LEU A 1 97 ? -9.589 9.111 8.969 1.00 81.56 97 LEU A O 1
ATOM 786 N N . THR A 1 98 ? -10.336 7.811 7.272 1.00 77.06 98 THR A N 1
ATOM 787 C CA . THR A 1 98 ? -11.683 8.371 7.191 1.00 77.06 98 THR A CA 1
ATOM 788 C C . THR A 1 98 ? -12.728 7.285 7.424 1.00 77.06 98 THR A C 1
ATOM 790 O O . THR A 1 98 ? -12.705 6.199 6.841 1.00 77.06 98 THR A O 1
ATOM 793 N N . ALA A 1 99 ? -13.694 7.598 8.282 1.00 72.44 99 ALA A N 1
ATOM 794 C CA . ALA A 1 99 ? -14.866 6.773 8.526 1.00 72.44 99 ALA A CA 1
ATOM 795 C C . ALA A 1 99 ? -16.094 7.679 8.623 1.00 72.44 99 ALA A C 1
ATOM 797 O O . ALA A 1 99 ? -16.039 8.729 9.261 1.00 72.44 99 ALA A O 1
ATOM 798 N N . LYS A 1 100 ? -17.217 7.277 8.012 1.00 64.25 100 LYS A N 1
ATOM 799 C CA . LYS A 1 100 ? -18.424 8.119 7.927 1.00 64.25 100 LYS A CA 1
ATOM 800 C C . LYS A 1 100 ? -18.854 8.618 9.314 1.00 64.25 100 LYS A C 1
ATOM 802 O O . LYS A 1 100 ? -19.181 7.818 10.188 1.00 64.25 100 LYS A O 1
ATOM 807 N N . GLY A 1 101 ? -18.837 9.933 9.527 1.00 59.66 101 GLY A N 1
ATOM 808 C CA . GLY A 1 101 ? -19.197 10.577 10.796 1.00 59.66 101 GLY A CA 1
ATOM 809 C C . GLY A 1 101 ? -18.143 10.484 11.909 1.00 59.66 101 GLY A C 1
ATOM 810 O O . GLY A 1 101 ? -18.512 10.552 13.076 1.00 59.66 101 GLY A O 1
ATOM 811 N N . LEU A 1 102 ? -16.876 10.166 11.607 1.00 64.31 102 LEU A N 1
ATOM 812 C CA . LEU A 1 102 ? -15.738 10.441 12.500 1.00 64.31 102 LEU A CA 1
ATOM 813 C C . LEU A 1 102 ? -14.893 11.560 11.884 1.00 64.31 102 LEU A C 1
ATOM 815 O O . LEU A 1 102 ? -14.817 11.625 10.655 1.00 64.31 102 LEU A O 1
ATOM 819 N N . PRO A 1 103 ? -14.224 12.388 12.706 1.00 71.69 103 PRO A N 1
ATOM 820 C CA . PRO A 1 103 ? -13.183 13.267 12.198 1.00 71.69 103 PRO A CA 1
ATOM 821 C C . PRO A 1 103 ? -12.093 12.436 11.516 1.00 71.69 103 PRO A C 1
ATOM 823 O O . PRO A 1 103 ? -11.709 11.366 12.003 1.00 71.69 103 PRO A O 1
ATOM 826 N N . GLN A 1 104 ? -11.615 12.945 10.384 1.00 81.25 104 GLN A N 1
ATOM 827 C CA . GLN A 1 104 ? -10.463 12.401 9.682 1.00 81.25 104 GLN A CA 1
ATOM 828 C C . GLN A 1 104 ? -9.252 12.400 10.620 1.00 81.25 104 GLN A C 1
ATOM 830 O O . GLN A 1 104 ? -9.017 13.366 11.346 1.00 81.25 104 GLN A O 1
ATOM 835 N N . LYS A 1 105 ? -8.481 11.313 10.610 1.00 83.75 105 LYS A N 1
ATOM 836 C CA . LYS A 1 105 ? -7.192 11.244 11.305 1.00 83.75 105 LYS A CA 1
ATOM 837 C C . LYS A 1 105 ? -6.072 11.102 10.295 1.00 83.75 105 LYS A C 1
ATOM 839 O O . LYS A 1 105 ? -6.220 10.363 9.329 1.00 83.75 105 LYS A O 1
ATOM 844 N N . GLN A 1 106 ? -4.964 11.775 10.555 1.00 86.62 106 GLN A N 1
ATOM 845 C CA . GLN A 1 106 ? -3.784 11.763 9.707 1.00 86.62 106 GLN A CA 1
ATOM 846 C C . GLN A 1 106 ? -2.582 11.287 10.518 1.00 86.62 106 GLN A C 1
ATOM 848 O O . GLN A 1 106 ? -2.444 11.625 11.694 1.00 86.62 106 GLN A O 1
ATOM 853 N N . PHE A 1 107 ? -1.729 10.495 9.884 1.00 88.94 107 PHE A N 1
ATOM 854 C CA . PHE A 1 107 ? -0.486 9.986 10.445 1.00 88.94 107 PHE A CA 1
ATOM 855 C C . PHE A 1 107 ? 0.608 10.085 9.392 1.00 88.94 107 PHE A C 1
ATOM 857 O O . PHE A 1 107 ? 0.321 9.986 8.205 1.00 88.94 107 PHE A O 1
ATOM 864 N N . ILE A 1 108 ? 1.854 10.235 9.821 1.00 90.38 108 ILE A N 1
ATOM 865 C CA . ILE A 1 108 ? 3.015 10.109 8.941 1.00 90.38 108 ILE A CA 1
ATOM 866 C C . ILE A 1 108 ? 3.645 8.752 9.222 1.00 90.38 108 ILE A C 1
ATOM 868 O O . ILE A 1 108 ? 3.977 8.467 10.367 1.00 90.38 108 ILE A O 1
ATOM 872 N N . LEU A 1 109 ? 3.769 7.917 8.199 1.00 90.88 109 LEU A N 1
ATOM 873 C CA . LEU A 1 109 ? 4.498 6.652 8.201 1.00 90.88 109 LEU A CA 1
ATOM 874 C C . LEU A 1 109 ? 5.891 6.915 7.627 1.00 90.88 109 LEU A C 1
ATOM 876 O O . LEU A 1 109 ? 6.009 7.547 6.578 1.00 90.88 109 LEU A O 1
ATOM 880 N N . ASN A 1 110 ? 6.931 6.512 8.345 1.00 92.25 110 ASN A N 1
ATOM 881 C CA . ASN A 1 110 ? 8.318 6.689 7.931 1.00 92.25 110 ASN A CA 1
ATOM 882 C C . ASN A 1 110 ? 9.221 5.672 8.651 1.00 92.25 110 ASN A C 1
ATOM 884 O O . ASN A 1 110 ? 8.768 4.829 9.432 1.00 92.25 110 ASN A O 1
ATOM 888 N N . ASN A 1 111 ? 10.530 5.781 8.433 1.00 90.94 111 ASN A N 1
ATOM 889 C CA . ASN A 1 111 ? 11.495 4.860 9.031 1.00 90.94 111 ASN A CA 1
ATOM 890 C C . ASN A 1 111 ? 11.540 4.938 10.571 1.00 90.94 111 ASN A C 1
ATOM 892 O O . ASN A 1 111 ? 11.930 3.965 11.205 1.00 90.94 111 ASN A O 1
ATOM 896 N N . THR A 1 112 ? 11.108 6.040 11.201 1.00 94.44 112 THR A N 1
ATOM 897 C CA . THR A 1 112 ? 11.126 6.160 12.672 1.00 94.44 112 THR A CA 1
ATOM 898 C C . THR A 1 112 ? 9.978 5.415 13.348 1.00 94.44 112 THR A C 1
ATOM 900 O O . THR A 1 112 ? 10.075 5.093 14.530 1.00 94.44 112 THR A O 1
ATOM 903 N N . ASN A 1 113 ? 8.908 5.099 12.610 1.00 94.44 113 ASN A N 1
ATOM 904 C CA . ASN A 1 113 ? 7.800 4.272 13.091 1.00 94.44 113 ASN A CA 1
ATOM 905 C C . ASN A 1 113 ? 7.648 2.953 12.325 1.00 94.44 113 ASN A C 1
ATOM 907 O O . ASN A 1 113 ? 6.588 2.329 12.389 1.00 94.44 113 ASN A O 1
ATOM 911 N N . ASN A 1 114 ? 8.705 2.516 11.631 1.00 95.38 114 ASN A N 1
ATOM 912 C CA . ASN A 1 114 ? 8.734 1.286 10.835 1.00 95.38 114 ASN A CA 1
ATOM 913 C C . ASN A 1 114 ? 7.631 1.215 9.768 1.00 95.38 114 ASN A C 1
ATOM 915 O O . ASN A 1 114 ? 7.216 0.127 9.371 1.00 95.38 114 ASN A O 1
ATOM 919 N N . GLN A 1 115 ? 7.156 2.371 9.298 1.00 94.00 115 GLN A N 1
ATOM 920 C CA . GLN A 1 115 ? 6.031 2.490 8.373 1.00 94.00 115 GLN A CA 1
ATOM 921 C C . GLN A 1 115 ? 4.685 2.012 8.945 1.00 94.00 115 GLN A C 1
ATOM 923 O O . GLN A 1 115 ? 3.802 1.583 8.195 1.00 94.00 115 GLN A O 1
ATOM 928 N N . GLU A 1 116 ? 4.515 2.054 10.270 1.00 94.69 116 GLU A N 1
ATOM 929 C CA . GLU A 1 116 ? 3.364 1.478 10.970 1.00 94.69 116 GLU A CA 1
ATOM 930 C C . GLU A 1 116 ? 2.574 2.497 11.792 1.00 94.69 116 GLU A C 1
ATOM 932 O O . GLU A 1 116 ? 3.115 3.395 12.435 1.00 94.69 116 GLU A O 1
ATOM 937 N N . VAL A 1 117 ? 1.264 2.265 11.878 1.00 92.56 117 VAL A N 1
ATOM 938 C CA . VAL A 1 117 ? 0.369 2.913 12.838 1.00 92.56 117 VAL A CA 1
ATOM 939 C C . VAL A 1 117 ? -0.470 1.867 13.555 1.00 92.56 117 VAL A C 1
ATOM 941 O O . VAL A 1 117 ? -1.065 0.977 12.944 1.00 92.56 117 VAL A O 1
ATOM 944 N N . ARG A 1 118 ? -0.562 2.016 14.880 1.00 92.50 118 ARG A N 1
ATOM 945 C CA . ARG A 1 118 ? -1.388 1.191 15.768 1.00 92.50 118 ARG A CA 1
ATOM 946 C C . ARG A 1 118 ? -2.386 2.070 16.496 1.00 92.50 118 ARG A C 1
ATOM 948 O O . ARG A 1 118 ? -2.000 2.994 17.205 1.00 92.50 118 ARG A O 1
ATOM 955 N N . LEU A 1 119 ? -3.672 1.773 16.351 1.00 86.69 119 LEU A N 1
ATOM 956 C CA . LEU A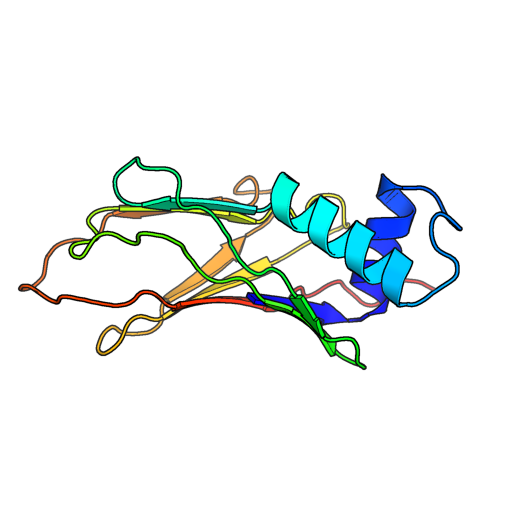 1 119 ? -4.752 2.549 16.950 1.00 86.69 119 LEU A CA 1
ATOM 957 C C . LEU A 1 119 ? -5.695 1.644 17.725 1.00 86.69 119 LEU A C 1
ATOM 959 O O . LEU A 1 119 ? -6.118 0.596 17.244 1.00 86.69 119 LEU A O 1
ATOM 963 N N . ARG A 1 120 ? -6.094 2.106 18.908 1.00 84.19 120 ARG A N 1
ATOM 964 C CA . ARG A 1 120 ? -7.243 1.573 19.641 1.00 84.19 120 ARG A CA 1
ATOM 965 C C . ARG A 1 120 ? -8.380 2.581 19.553 1.00 84.19 120 ARG A C 1
ATOM 967 O O . ARG A 1 120 ? -8.199 3.761 19.855 1.00 84.19 120 ARG A O 1
ATOM 974 N N . VAL A 1 121 ? -9.548 2.119 19.132 1.00 75.81 121 VAL A N 1
ATOM 975 C CA . VAL A 1 121 ? -10.764 2.927 19.093 1.00 75.81 121 VAL A CA 1
ATOM 976 C C . VAL A 1 121 ? -11.347 2.931 20.500 1.00 75.81 121 VAL A C 1
ATOM 978 O O . VAL A 1 121 ? -11.854 1.918 20.979 1.00 75.81 121 VAL A O 1
ATOM 981 N N . LYS A 1 122 ? -11.265 4.075 21.185 1.00 65.69 122 LYS A N 1
ATOM 982 C CA . LYS A 1 122 ? -12.044 4.290 22.406 1.00 65.69 122 LYS A CA 1
ATOM 983 C C . LYS A 1 122 ? -13.498 4.476 21.976 1.00 65.69 122 LYS A C 1
ATOM 985 O O . LYS A 1 122 ? -13.803 5.411 21.241 1.00 65.69 122 LYS A O 1
ATOM 990 N N . MET A 1 123 ? -14.367 3.546 22.364 1.00 48.50 123 MET A N 1
ATOM 991 C CA . MET A 1 123 ? -15.801 3.624 22.091 1.00 48.50 123 MET A CA 1
ATOM 992 C C . MET A 1 123 ? -16.368 4.887 22.750 1.00 48.50 123 MET A C 1
ATOM 994 O O . MET A 1 123 ? -16.532 4.928 23.963 1.00 48.50 123 MET A O 1
ATOM 998 N N . GLN A 1 124 ? -16.682 5.906 21.954 1.00 45.56 124 GLN A N 1
ATOM 999 C CA . GLN A 1 124 ? -17.758 6.835 22.280 1.00 45.56 124 GLN A CA 1
ATOM 1000 C C . GLN A 1 124 ? -18.923 6.461 21.368 1.00 45.56 124 GLN A C 1
ATOM 1002 O O . GLN A 1 124 ? -18.890 6.717 20.171 1.00 45.56 124 GLN A O 1
ATOM 1007 N N . ASN A 1 125 ? -19.873 5.738 21.961 1.00 38.34 125 ASN A N 1
ATOM 1008 C CA . ASN A 1 125 ? -21.200 5.380 21.465 1.00 38.34 125 ASN A CA 1
ATOM 1009 C C . ASN A 1 125 ? -21.282 4.862 20.017 1.00 38.34 125 ASN A C 1
ATOM 1011 O O . ASN A 1 125 ? -21.324 5.613 19.051 1.00 38.34 125 ASN A O 1
ATOM 1015 N N . GLY A 1 126 ? -21.362 3.528 19.924 1.00 38.62 126 GLY A N 1
ATOM 1016 C CA . GLY A 1 126 ? -21.880 2.717 18.819 1.00 38.62 126 GLY A CA 1
ATOM 1017 C C . GLY A 1 126 ? -22.028 3.387 17.455 1.00 38.62 126 GLY A C 1
ATOM 1018 O O . GLY A 1 126 ? -23.106 3.853 17.106 1.00 38.62 126 GLY A O 1
ATOM 1019 N N . LEU A 1 127 ? -20.995 3.307 16.618 1.00 39.75 127 LEU A N 1
ATOM 1020 C CA . LEU A 1 127 ? -21.175 3.504 15.185 1.00 39.75 127 LEU A CA 1
ATOM 1021 C C . LEU A 1 127 ? -20.684 2.295 14.392 1.00 39.75 127 LEU A C 1
ATOM 1023 O O . LEU A 1 127 ? -19.501 1.960 14.388 1.00 39.75 127 LEU A O 1
ATOM 1027 N N . LYS A 1 128 ? -21.620 1.703 13.646 1.00 42.59 128 LYS A N 1
ATOM 1028 C CA . LYS A 1 128 ? -21.346 0.835 12.499 1.00 42.59 128 LYS A CA 1
ATOM 1029 C C . LYS A 1 128 ? -20.677 1.697 11.428 1.00 42.59 128 LYS A C 1
ATOM 1031 O O . LYS A 1 128 ? -21.304 2.642 10.949 1.00 42.59 128 LYS A O 1
ATOM 1036 N N . LYS A 1 129 ? -19.421 1.433 11.052 1.00 45.12 129 LYS A N 1
ATOM 1037 C CA . LYS A 1 129 ? -18.742 2.229 10.012 1.00 45.12 129 LYS A CA 1
ATOM 1038 C C . LYS A 1 129 ? -18.016 1.360 9.000 1.00 45.12 129 LYS A C 1
ATOM 1040 O O . LYS A 1 129 ? -17.216 0.505 9.354 1.00 45.12 129 LYS A O 1
ATOM 1045 N N . ARG A 1 130 ? -18.254 1.675 7.724 1.00 40.66 130 ARG A N 1
ATOM 1046 C CA . ARG A 1 130 ? -17.323 1.394 6.631 1.00 40.66 130 ARG A CA 1
ATOM 1047 C C . ARG A 1 130 ? -16.086 2.271 6.850 1.00 40.66 130 ARG A C 1
ATOM 1049 O O . ARG A 1 130 ? -16.221 3.494 6.921 1.00 40.66 130 ARG A O 1
ATOM 1056 N N . ALA A 1 131 ? -14.919 1.655 7.002 1.00 40.88 131 ALA A N 1
ATOM 1057 C CA . ALA A 1 131 ? -13.641 2.354 7.013 1.00 40.88 131 ALA A CA 1
ATOM 1058 C C . ALA A 1 131 ? -13.137 2.461 5.571 1.00 40.88 131 ALA A C 1
ATOM 1060 O O . ALA A 1 131 ? -13.063 1.452 4.870 1.00 40.88 131 ALA A O 1
ATOM 1061 N N . VAL A 1 132 ? -12.821 3.674 5.124 1.00 41.66 132 VAL A N 1
ATOM 1062 C CA . VAL A 1 132 ? -12.130 3.894 3.852 1.00 41.66 132 VAL A CA 1
ATOM 1063 C C . VAL A 1 132 ? -10.705 4.302 4.203 1.00 41.66 132 VAL A C 1
ATOM 1065 O O . VAL A 1 132 ? -10.479 5.344 4.816 1.00 41.66 132 VAL A O 1
ATOM 1068 N N . LEU A 1 133 ? -9.751 3.437 3.859 1.00 43.41 133 LEU A N 1
ATOM 1069 C CA . LEU A 1 133 ? -8.328 3.664 4.079 1.00 43.41 133 LEU A CA 1
ATOM 1070 C C . LEU A 1 133 ? -7.746 4.460 2.901 1.00 43.41 133 LEU A C 1
ATOM 1072 O O . LEU A 1 133 ? -7.570 3.929 1.796 1.00 43.41 133 LEU A O 1
ATOM 1076 N N . LEU A 1 134 ? -7.450 5.737 3.138 1.00 43.94 134 LEU A N 1
ATOM 1077 C CA . LEU A 1 134 ? -6.798 6.623 2.179 1.00 43.94 134 LEU A CA 1
ATOM 1078 C C . LEU A 1 134 ? -5.330 6.778 2.601 1.00 43.94 134 LEU A C 1
ATOM 1080 O O . LEU A 1 134 ? -5.029 7.548 3.494 1.00 43.94 134 LEU A O 1
ATOM 1084 N N . LEU A 1 135 ? -4.390 6.051 1.997 1.00 46.50 135 LEU A N 1
ATOM 1085 C CA . LEU A 1 135 ? -2.975 6.423 2.107 1.00 46.50 135 LEU A CA 1
ATOM 1086 C C . LEU A 1 135 ? -2.731 7.432 0.984 1.00 46.50 135 LEU A C 1
ATOM 1088 O O . LEU A 1 135 ? -2.996 7.157 -0.190 1.00 46.50 135 LEU A O 1
ATOM 1092 N N . SER A 1 136 ? -2.316 8.640 1.321 1.00 40.84 136 SER A N 1
ATOM 1093 C CA . SER A 1 136 ? -2.046 9.650 0.311 1.00 40.84 136 SER A CA 1
ATOM 1094 C C . SER A 1 136 ? -0.965 10.582 0.783 1.00 40.84 136 SER A C 1
ATOM 1096 O O . SER A 1 136 ? -1.113 11.161 1.850 1.00 40.84 136 SER A O 1
ATOM 1098 N N . LYS A 1 137 ? -0.018 10.794 -0.134 1.00 43.31 137 LYS A N 1
ATOM 1099 C CA . LYS A 1 137 ? 1.070 11.764 -0.145 1.00 43.31 137 LYS A CA 1
ATOM 1100 C C . LYS A 1 137 ? 2.380 11.217 0.408 1.00 43.31 137 LYS A C 1
ATOM 1102 O O . LYS A 1 137 ? 2.626 11.183 1.609 1.00 43.31 137 LYS A O 1
ATOM 1107 N N . THR A 1 138 ? 3.222 10.811 -0.535 1.00 42.50 138 THR A N 1
ATOM 1108 C CA . THR A 1 138 ? 4.662 10.703 -0.343 1.00 42.50 138 THR A CA 1
ATOM 1109 C C . THR A 1 138 ? 5.277 12.041 -0.735 1.00 42.50 138 THR A C 1
ATOM 1111 O O . THR A 1 138 ? 5.237 12.407 -1.907 1.00 42.50 138 THR A O 1
ATOM 1114 N N . PHE A 1 139 ?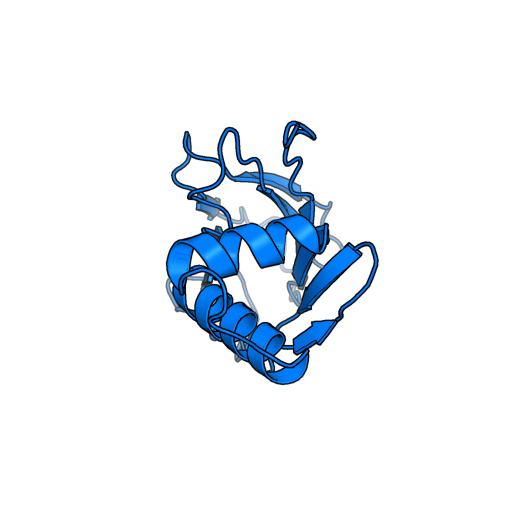 5.829 12.790 0.222 1.00 40.00 139 PHE A N 1
ATOM 1115 C CA . PHE A 1 139 ? 6.819 13.813 -0.119 1.00 40.00 139 PHE A CA 1
ATOM 1116 C C . PHE A 1 139 ? 8.133 13.075 -0.372 1.00 40.00 139 PHE A C 1
ATOM 1118 O O . PHE A 1 139 ? 8.908 12.832 0.547 1.00 40.00 139 PHE A O 1
ATOM 1125 N N . CYS A 1 140 ? 8.342 12.645 -1.614 1.00 39.47 140 CYS A N 1
ATOM 1126 C CA . CYS A 1 140 ? 9.670 12.274 -2.076 1.00 39.47 140 CYS A CA 1
ATOM 1127 C C . CYS A 1 140 ? 10.312 13.585 -2.520 1.00 39.47 140 CYS A C 1
ATOM 1129 O O . CYS A 1 140 ? 9.818 14.206 -3.460 1.00 39.47 140 CYS A O 1
ATOM 1131 N N . GLY A 1 141 ? 11.319 14.060 -1.786 1.00 34.12 141 GLY A N 1
ATOM 1132 C CA . GLY A 1 141 ? 12.039 15.272 -2.161 1.00 34.12 141 GLY A CA 1
ATOM 1133 C C . GLY A 1 141 ? 12.501 15.166 -3.612 1.00 34.12 141 GLY A C 1
ATOM 1134 O O . GLY A 1 141 ? 13.118 14.172 -3.995 1.00 34.12 141 GLY A O 1
ATOM 1135 N N . GLU A 1 142 ? 12.166 16.169 -4.418 1.00 34.56 142 GLU A N 1
ATOM 1136 C CA . GLU A 1 142 ? 12.737 16.371 -5.744 1.00 34.56 142 GLU A CA 1
ATOM 1137 C C . GLU A 1 142 ? 14.243 16.610 -5.601 1.00 34.56 142 GLU A C 1
ATOM 1139 O O . GLU A 1 142 ? 14.677 17.751 -5.509 1.00 34.56 142 GLU A O 1
ATOM 1144 N N . GLN A 1 143 ? 15.046 15.549 -5.548 1.00 34.47 143 GLN A N 1
ATOM 1145 C CA . GLN A 1 143 ? 16.476 15.592 -5.860 1.00 34.47 143 GLN A CA 1
ATOM 1146 C C . GLN A 1 143 ? 16.874 14.282 -6.544 1.00 34.47 143 GLN A C 1
ATOM 1148 O O . GLN A 1 143 ? 17.549 13.430 -5.978 1.00 34.47 143 GLN A O 1
ATOM 1153 N N . PHE A 1 144 ? 16.417 14.127 -7.785 1.00 33.56 144 PHE A N 1
ATOM 1154 C CA . PHE A 1 144 ? 17.151 13.361 -8.787 1.00 33.56 144 PHE A CA 1
ATOM 1155 C C . PHE A 1 144 ? 17.628 14.352 -9.850 1.00 33.56 144 PHE A C 1
ATOM 1157 O O . PHE A 1 144 ? 16.999 14.503 -10.895 1.00 33.56 144 PHE A O 1
ATOM 1164 N N . LEU A 1 145 ? 18.706 15.063 -9.525 1.00 33.56 145 LEU A N 1
ATOM 1165 C CA . LEU A 1 145 ? 19.629 15.689 -10.469 1.00 33.56 145 LEU A CA 1
ATOM 1166 C C . LEU A 1 145 ? 21.048 15.386 -9.992 1.00 33.56 145 LEU A C 1
ATOM 1168 O O . LEU A 1 145 ? 21.297 15.588 -8.782 1.00 33.56 145 LEU A O 1
#